Protein AF-A0A851V0W6-F1 (afdb_monomer)

Sequence (140 aa):
MESMSNVPYVMSRGATPYGGVKLEDLIVKDGLTDVYNKIHMGNCAENTAKKMNISRQEQDTYALSSYTRSKEAWDAGKFASEITPITISVKGKPDVVVKEDEEYKRVDFSKVPKLKTVFQKENGTITAANASTLNDGAAA

Secondary structure (DSSP, 8-state):
-EEGGGPPEE--SSPPPTT--PPEEHIIIIIIB-TTT--BHHHHHHHHHHHHT--HHHHHHHHHHHHHHHHHHHHTTTTTTTPPPEEE--TTS--EEE-S-SGGGS--TTTGGGPPPSS-SSS----TTTS----EE---

pLDDT: mean 95.37, std 2.21, range [81.88, 97.94]

Radius of gyration: 19.32 Å; Cα contacts (8 Å, |Δi|>4): 139; chains: 1; bounding box: 42×47×41 Å

InterPro doma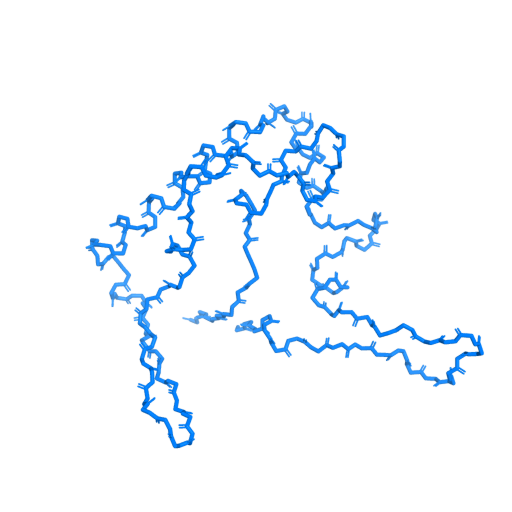ins:
  IPR016039 Thiolase-like [G3DSA:3.40.47.10] (1-140)
  IPR016039 Thiolase-like [SSF53901] (1-140)
  IPR020616 Thiolase, N-terminal [PF00108] (1-140)

Structure (mmCIF, N/CA/C/O backbone):
data_AF-A0A851V0W6-F1
#
_entry.id   AF-A0A851V0W6-F1
#
loop_
_atom_site.group_PDB
_atom_site.id
_atom_site.type_symbol
_atom_site.label_atom_id
_atom_site.label_alt_id
_atom_site.label_comp_id
_atom_site.label_asym_id
_atom_site.label_entity_id
_atom_site.label_seq_id
_atom_site.pdbx_PDB_ins_code
_atom_site.Cartn_x
_atom_site.Cartn_y
_atom_site.Cartn_z
_atom_site.occupancy
_atom_site.B_iso_or_equiv
_atom_site.auth_seq_id
_atom_site.auth_comp_id
_atom_site.auth_asym_id
_atom_site.auth_atom_id
_atom_site.pdbx_PDB_model_num
ATOM 1 N N . MET A 1 1 ? -15.458 -4.637 -5.218 1.00 81.88 1 MET A N 1
ATOM 2 C CA . MET A 1 1 ? -14.928 -5.393 -4.067 1.00 81.88 1 MET A CA 1
ATOM 3 C C . MET A 1 1 ? -13.583 -5.927 -4.486 1.00 81.88 1 MET A C 1
ATOM 5 O O . MET A 1 1 ? -13.518 -6.537 -5.544 1.00 81.88 1 MET A O 1
ATOM 9 N N . GLU A 1 2 ? -12.560 -5.673 -3.687 1.00 94.81 2 GLU A N 1
ATOM 10 C CA . GLU A 1 2 ? -11.207 -6.181 -3.886 1.00 94.81 2 GLU A CA 1
ATOM 11 C C . GLU A 1 2 ? -10.757 -6.865 -2.596 1.00 94.81 2 GLU A C 1
ATOM 13 O O . GLU A 1 2 ? -11.067 -6.383 -1.501 1.00 94.81 2 GLU A O 1
ATOM 18 N N . SER A 1 3 ? -10.051 -7.988 -2.719 1.00 95.88 3 SER A N 1
ATOM 19 C CA . SER A 1 3 ? -9.394 -8.610 -1.572 1.00 95.88 3 SER A CA 1
ATOM 20 C C . SER A 1 3 ? -7.987 -9.050 -1.945 1.00 95.88 3 SER A C 1
ATOM 22 O O . SER A 1 3 ? -7.755 -10.201 -2.320 1.00 95.88 3 SER A O 1
ATOM 24 N N . MET A 1 4 ? -7.045 -8.118 -1.808 1.00 95.94 4 MET A N 1
ATOM 25 C CA . MET A 1 4 ? -5.632 -8.342 -2.090 1.00 95.94 4 MET A CA 1
ATOM 26 C C . MET A 1 4 ? -5.038 -9.443 -1.203 1.00 95.94 4 MET A C 1
ATOM 28 O O . MET A 1 4 ? -4.178 -10.188 -1.663 1.00 95.94 4 MET A O 1
ATOM 32 N N . SER A 1 5 ? -5.539 -9.625 0.023 1.00 96.44 5 SER A N 1
ATOM 33 C CA . SER A 1 5 ? -5.093 -10.698 0.926 1.00 96.44 5 SER A CA 1
ATOM 34 C C . SER A 1 5 ? -5.396 -12.109 0.407 1.00 96.44 5 SER A C 1
ATOM 36 O O . SER A 1 5 ? -4.730 -13.063 0.803 1.00 96.44 5 SER A O 1
ATOM 38 N N . ASN A 1 6 ? -6.401 -12.258 -0.462 1.00 97.06 6 ASN A N 1
ATOM 39 C CA . ASN A 1 6 ? -6.836 -13.549 -1.004 1.00 97.06 6 ASN A CA 1
ATOM 40 C C . ASN A 1 6 ? -6.379 -13.788 -2.451 1.00 97.06 6 ASN A C 1
ATOM 42 O O . ASN A 1 6 ? -6.766 -14.789 -3.061 1.00 97.06 6 ASN A O 1
ATOM 46 N N . VAL A 1 7 ? -5.571 -12.891 -3.019 1.00 97.25 7 VAL A N 1
ATOM 47 C CA . VAL A 1 7 ? -5.078 -13.034 -4.390 1.00 97.25 7 VAL A CA 1
ATOM 48 C C . VAL A 1 7 ? -4.106 -14.226 -4.473 1.00 97.25 7 VAL A C 1
ATOM 50 O O . VAL A 1 7 ? -3.138 -14.284 -3.711 1.00 97.25 7 VAL A O 1
ATOM 53 N N . PRO A 1 8 ? -4.340 -15.206 -5.369 1.00 97.81 8 PRO A N 1
ATOM 54 C CA . PRO A 1 8 ? -3.527 -16.414 -5.426 1.00 97.81 8 PRO A CA 1
ATOM 55 C C . PRO A 1 8 ? -2.260 -16.241 -6.274 1.00 97.81 8 PRO A C 1
ATOM 57 O O . PRO A 1 8 ? -2.103 -15.297 -7.047 1.00 97.81 8 PRO A O 1
ATOM 60 N N . TYR A 1 9 ? -1.381 -17.238 -6.191 1.00 97.94 9 TYR A N 1
ATOM 61 C CA . TYR A 1 9 ? -0.296 -17.433 -7.151 1.00 97.94 9 TYR A CA 1
ATOM 62 C C 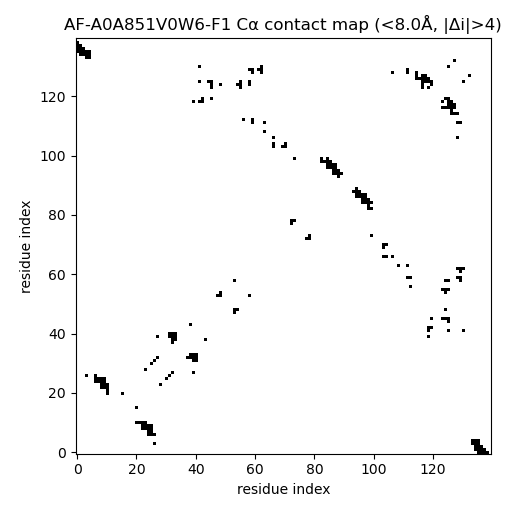. TYR A 1 9 ? -0.781 -18.214 -8.377 1.00 97.94 9 TYR A C 1
ATOM 64 O O . TYR A 1 9 ? -1.676 -19.057 -8.275 1.00 97.94 9 TYR A O 1
ATOM 72 N N . VAL A 1 10 ? -0.142 -17.997 -9.528 1.00 97.06 10 VAL A N 1
ATOM 73 C CA . VAL A 1 10 ? -0.455 -18.707 -10.778 1.00 97.06 10 VAL A CA 1
ATOM 74 C C . VAL A 1 10 ? 0.727 -19.467 -11.352 1.00 97.06 10 VAL A C 1
ATOM 76 O O . VAL A 1 10 ? 1.887 -19.084 -11.212 1.00 97.06 10 VAL A O 1
ATOM 79 N N . MET A 1 11 ? 0.398 -20.543 -12.064 1.00 97.25 11 MET A N 1
ATOM 80 C CA . MET A 1 11 ? 1.318 -21.315 -12.888 1.00 97.25 11 MET A CA 1
ATOM 81 C C . MET A 1 11 ? 0.819 -21.315 -14.328 1.00 97.25 11 MET A C 1
ATOM 83 O O . MET A 1 11 ? -0.380 -21.456 -14.579 1.00 97.25 11 MET A O 1
ATOM 87 N N . SER A 1 12 ? 1.739 -21.208 -15.283 1.00 95.44 12 SER A N 1
ATOM 88 C CA . SER 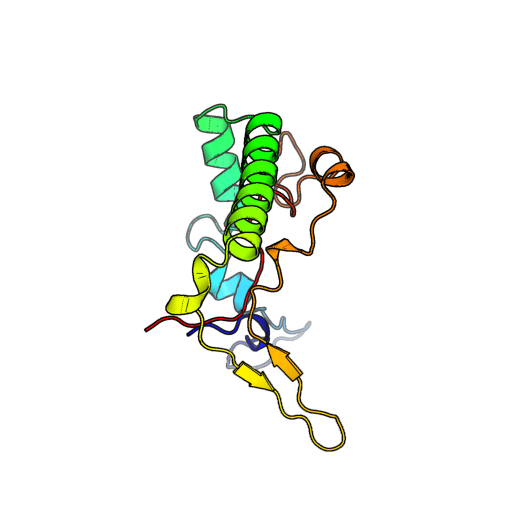A 1 12 ? 1.389 -21.367 -16.694 1.00 95.44 12 SER A CA 1
ATOM 89 C C . SER A 1 12 ? 0.891 -22.787 -16.970 1.00 95.44 12 SER A C 1
ATOM 91 O O . SER A 1 12 ? 1.443 -23.766 -16.468 1.00 95.44 12 SER A O 1
ATOM 93 N N . ARG A 1 13 ? -0.156 -22.909 -17.788 1.00 96.31 13 ARG A N 1
ATOM 94 C CA . ARG A 1 13 ? -0.677 -24.207 -18.229 1.00 96.31 13 ARG A CA 1
ATOM 95 C C . ARG A 1 13 ? 0.292 -24.846 -19.229 1.00 96.31 13 ARG A C 1
ATOM 97 O O . ARG A 1 13 ? 0.689 -24.191 -20.186 1.00 96.31 13 ARG A O 1
ATOM 104 N N . GLY A 1 14 ? 0.610 -26.128 -19.049 1.00 95.88 14 GLY A N 1
ATOM 105 C CA . GLY A 1 14 ? 1.460 -26.890 -19.969 1.00 95.88 14 GLY A CA 1
ATOM 106 C C . GLY A 1 14 ? 2.366 -27.884 -19.246 1.00 95.88 14 GLY A C 1
ATOM 107 O O . GLY A 1 14 ? 2.164 -28.175 -18.069 1.00 95.88 14 GLY A O 1
ATOM 108 N N . ALA A 1 15 ? 3.361 -28.409 -19.964 1.00 94.75 15 ALA A N 1
ATOM 109 C CA . ALA A 1 15 ? 4.384 -29.268 -19.379 1.00 94.75 15 ALA A CA 1
ATOM 110 C C . ALA A 1 15 ? 5.348 -28.449 -18.509 1.00 94.75 15 ALA A C 1
ATOM 112 O O . ALA A 1 15 ? 5.764 -27.354 -18.891 1.00 94.75 15 ALA A O 1
ATOM 113 N N . THR A 1 16 ? 5.726 -28.990 -17.352 1.00 95.75 16 THR A N 1
ATOM 114 C CA . THR A 1 16 ? 6.724 -28.368 -16.477 1.00 95.75 16 THR A CA 1
ATOM 115 C C . THR A 1 16 ? 8.106 -28.439 -17.133 1.00 95.75 16 THR A C 1
ATOM 117 O O . THR A 1 16 ? 8.574 -29.549 -17.410 1.00 95.75 16 THR A O 1
ATOM 120 N N . PRO A 1 17 ? 8.773 -27.301 -17.386 1.00 95.00 17 PRO A N 1
ATOM 121 C CA . PRO A 1 17 ? 10.084 -27.301 -18.021 1.00 95.00 17 PRO A CA 1
ATOM 122 C C . PRO A 1 17 ? 11.156 -27.904 -17.100 1.00 95.00 17 PRO A C 1
ATOM 124 O O . PRO A 1 17 ? 11.106 -27.771 -15.874 1.00 95.00 17 PRO A O 1
ATOM 127 N N . TYR A 1 18 ? 12.152 -28.559 -17.701 1.00 94.69 18 TYR A N 1
ATOM 128 C CA . TYR A 1 18 ? 13.334 -29.033 -16.980 1.00 94.69 18 TYR A CA 1
ATOM 129 C C . TYR A 1 18 ? 14.118 -27.837 -16.419 1.00 94.69 18 TYR A C 1
ATOM 131 O O . TYR A 1 18 ? 14.372 -26.874 -17.138 1.00 94.69 18 TYR A O 1
ATOM 139 N N . GLY A 1 19 ? 14.498 -27.895 -15.141 1.00 95.44 19 GLY A N 1
ATOM 140 C CA . GLY A 1 19 ? 15.181 -26.795 -14.442 1.00 95.44 19 GLY A CA 1
ATOM 141 C C . GLY A 1 19 ? 14.285 -25.946 -13.531 1.00 95.44 19 GLY A C 1
ATOM 142 O O . GLY A 1 19 ? 14.809 -25.131 -12.777 1.00 95.44 19 GLY A O 1
ATOM 143 N N . GLY A 1 20 ? 12.966 -26.178 -13.526 1.00 94.00 20 GLY A N 1
ATOM 144 C CA . GLY A 1 20 ? 12.038 -25.616 -12.540 1.00 94.00 20 GLY A CA 1
ATOM 145 C C . GLY A 1 20 ? 10.969 -24.697 -13.129 1.00 94.00 20 GLY A C 1
ATOM 146 O O . GLY A 1 20 ? 11.049 -24.258 -14.273 1.00 94.00 20 GLY A O 1
ATOM 147 N N . VAL A 1 21 ? 9.947 -24.407 -12.324 1.00 95.44 21 VAL A N 1
ATOM 148 C CA . VAL A 1 21 ? 8.821 -23.538 -12.684 1.00 95.44 21 VAL A CA 1
ATOM 149 C C . VAL A 1 21 ? 8.694 -22.410 -11.666 1.00 95.44 21 VAL A C 1
ATOM 151 O O . VAL A 1 21 ? 8.878 -22.618 -10.468 1.00 95.44 21 VAL A O 1
ATOM 154 N N . LYS A 1 22 ? 8.379 -21.206 -12.146 1.00 94.44 22 LYS A N 1
ATOM 155 C CA . LYS A 1 22 ? 8.085 -20.055 -11.296 1.00 94.44 22 LYS A CA 1
ATOM 156 C C . LYS A 1 22 ? 6.574 -19.936 -11.127 1.00 94.44 22 LYS A C 1
ATOM 158 O O . LYS A 1 22 ? 5.856 -19.836 -12.119 1.00 94.44 22 LYS A O 1
ATOM 163 N N . LEU A 1 23 ? 6.120 -19.922 -9.879 1.00 96.75 23 LEU A N 1
ATOM 164 C CA . LEU A 1 23 ? 4.780 -19.458 -9.541 1.00 96.75 23 LEU A CA 1
ATOM 165 C C . LEU A 1 23 ? 4.816 -17.935 -9.440 1.00 96.75 23 LEU A C 1
ATOM 167 O O . LEU A 1 23 ? 5.676 -17.374 -8.759 1.00 96.75 23 LEU A O 1
ATOM 171 N N . GLU A 1 24 ? 3.932 -17.267 -10.168 1.00 96.69 24 GLU A N 1
ATOM 172 C CA . GLU A 1 24 ? 3.884 -15.808 -10.225 1.00 96.69 24 GLU A CA 1
ATOM 173 C C . GLU A 1 24 ? 2.804 -15.275 -9.288 1.00 96.69 24 GLU A C 1
ATOM 175 O O . GLU A 1 24 ? 1.709 -15.830 -9.223 1.00 96.69 24 GLU A O 1
ATOM 180 N N . ASP A 1 25 ? 3.128 -14.209 -8.560 1.00 97.75 25 ASP A N 1
ATOM 181 C CA . ASP A 1 25 ? 2.191 -13.501 -7.690 1.00 97.75 25 ASP A CA 1
ATOM 182 C C . ASP A 1 25 ? 1.256 -12.637 -8.543 1.00 97.75 25 ASP A C 1
ATOM 184 O O . ASP A 1 25 ? 1.738 -11.776 -9.288 1.00 97.75 25 ASP A O 1
ATOM 188 N N . LEU A 1 26 ? -0.058 -12.860 -8.463 1.00 96.94 26 LEU A N 1
ATOM 189 C CA . LEU A 1 26 ? -1.020 -12.098 -9.260 1.00 96.94 26 LEU A CA 1
ATOM 190 C C . LEU A 1 26 ? -1.136 -10.635 -8.824 1.00 96.94 26 LEU A C 1
ATOM 192 O O . LEU A 1 26 ? -1.392 -9.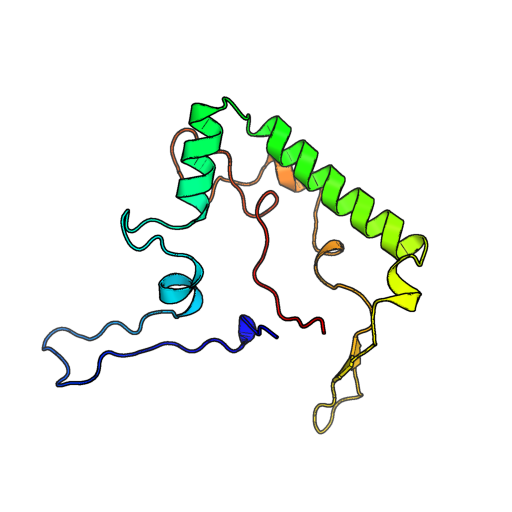791 -9.680 1.00 96.94 26 LEU A O 1
ATOM 196 N N . ILE A 1 27 ? -0.877 -10.297 -7.555 1.00 97.06 27 ILE A N 1
ATOM 197 C CA . ILE A 1 27 ? -0.875 -8.894 -7.111 1.00 97.06 27 ILE A CA 1
ATOM 198 C C . ILE A 1 27 ? 0.183 -8.133 -7.906 1.00 97.06 27 ILE A C 1
ATOM 200 O O . ILE A 1 27 ? -0.074 -7.074 -8.480 1.00 97.06 27 ILE A O 1
ATOM 204 N N . VAL A 1 28 ? 1.384 -8.706 -7.972 1.00 96.06 28 VAL A N 1
ATOM 205 C CA . VAL A 1 28 ? 2.505 -8.089 -8.677 1.00 96.06 28 VAL A CA 1
ATOM 206 C C . VAL A 1 28 ? 2.283 -8.135 -10.181 1.00 96.06 28 VAL A C 1
ATOM 208 O O . VAL A 1 28 ? 2.475 -7.120 -10.846 1.00 96.06 28 VAL A O 1
ATOM 211 N N . LYS A 1 29 ? 1.906 -9.294 -10.725 1.00 94.50 29 LYS A N 1
ATOM 212 C CA . LYS A 1 29 ? 1.830 -9.521 -12.169 1.00 94.50 29 LYS A CA 1
ATOM 213 C C . LYS A 1 29 ? 0.685 -8.758 -12.830 1.00 94.50 29 LYS A C 1
ATOM 215 O O . LYS A 1 29 ? 0.930 -8.084 -13.826 1.00 94.50 29 LYS A O 1
ATOM 220 N N . ASP A 1 30 ? -0.521 -8.863 -12.282 1.00 95.75 30 ASP A N 1
ATOM 221 C CA . ASP A 1 30 ? -1.735 -8.353 -12.925 1.00 95.75 30 ASP A CA 1
ATOM 222 C C . ASP A 1 30 ? -2.110 -6.957 -12.407 1.00 95.75 30 ASP A C 1
ATOM 224 O O . ASP A 1 30 ? -2.695 -6.169 -13.146 1.00 95.75 30 ASP A O 1
ATOM 228 N N . GLY A 1 31 ? -1.753 -6.627 -11.158 1.00 94.44 31 GLY A N 1
ATOM 229 C CA . GLY A 1 31 ? -2.089 -5.342 -10.538 1.00 94.44 31 GLY A CA 1
ATOM 230 C C . GLY A 1 31 ? -0.976 -4.293 -10.594 1.00 94.44 31 GLY A C 1
ATOM 231 O O . GLY A 1 31 ? -1.220 -3.141 -10.945 1.00 94.44 31 GLY A O 1
ATOM 232 N N . LEU A 1 32 ? 0.253 -4.663 -10.215 1.00 96.56 32 LEU A N 1
ATOM 233 C CA . LEU A 1 32 ? 1.303 -3.687 -9.881 1.00 96.56 32 LEU A CA 1
ATOM 234 C C . LEU A 1 32 ? 2.461 -3.595 -10.885 1.00 96.56 32 LEU A C 1
ATOM 236 O O . LEU A 1 32 ? 3.377 -2.792 -10.677 1.00 96.56 32 LEU A O 1
ATOM 240 N N . THR A 1 33 ? 2.453 -4.379 -11.962 1.00 96.44 33 THR A N 1
ATOM 241 C CA . THR A 1 33 ? 3.501 -4.353 -12.994 1.00 96.44 33 THR A CA 1
ATOM 242 C C . THR A 1 33 ? 2.992 -3.690 -14.264 1.00 96.44 33 THR A C 1
ATOM 244 O O . THR A 1 33 ? 1.993 -4.103 -14.843 1.00 96.44 33 THR A O 1
ATOM 247 N N . ASP A 1 34 ? 3.718 -2.677 -14.734 1.00 95.81 34 ASP A N 1
ATOM 248 C CA . ASP A 1 34 ? 3.430 -2.040 -16.013 1.00 95.81 34 ASP A CA 1
ATOM 249 C C . ASP A 1 34 ? 3.723 -3.008 -17.162 1.00 95.81 34 ASP A C 1
ATOM 251 O O . ASP A 1 34 ? 4.845 -3.508 -17.297 1.00 95.81 34 ASP A O 1
ATOM 255 N N . VAL A 1 35 ? 2.729 -3.236 -18.018 1.00 96.12 35 VAL A N 1
ATOM 256 C CA . VAL A 1 35 ? 2.809 -4.216 -19.111 1.00 96.12 35 VAL A CA 1
ATOM 257 C C . VAL A 1 35 ? 3.911 -3.867 -20.116 1.00 96.12 35 VAL A C 1
ATOM 259 O O . VAL A 1 35 ? 4.603 -4.757 -20.617 1.00 96.12 35 VAL A O 1
ATOM 262 N N . TYR A 1 36 ? 4.097 -2.580 -20.414 1.00 96.19 36 TYR A N 1
ATOM 263 C CA . TYR A 1 36 ? 4.962 -2.129 -21.506 1.00 96.19 36 TYR A CA 1
ATOM 264 C C . TYR A 1 36 ? 6.413 -1.958 -21.057 1.00 96.19 36 TYR A C 1
ATOM 266 O O . TYR A 1 36 ? 7.342 -2.419 -21.720 1.00 96.19 36 TYR A O 1
ATOM 274 N N . ASN A 1 37 ? 6.608 -1.319 -19.908 1.00 93.81 37 ASN A N 1
ATOM 275 C CA . ASN A 1 37 ? 7.912 -0.996 -19.348 1.00 93.81 37 ASN A CA 1
ATOM 276 C C . ASN A 1 37 ? 8.465 -2.126 -18.471 1.00 93.81 37 ASN A C 1
ATOM 278 O O . ASN A 1 37 ? 9.659 -2.125 -18.178 1.00 93.81 37 ASN A O 1
ATOM 282 N N . LYS A 1 38 ? 7.632 -3.098 -18.067 1.00 95.38 38 LYS A N 1
ATOM 283 C CA . LYS A 1 38 ? 8.004 -4.235 -17.205 1.00 95.38 38 LYS A CA 1
ATOM 284 C C . LYS A 1 38 ? 8.621 -3.794 -15.872 1.00 95.38 38 LYS A C 1
ATOM 286 O O . LYS A 1 38 ? 9.578 -4.396 -15.384 1.00 95.38 38 LYS A O 1
ATOM 291 N N . ILE A 1 39 ? 8.074 -2.728 -15.291 1.00 94.94 39 ILE A N 1
ATOM 292 C CA . ILE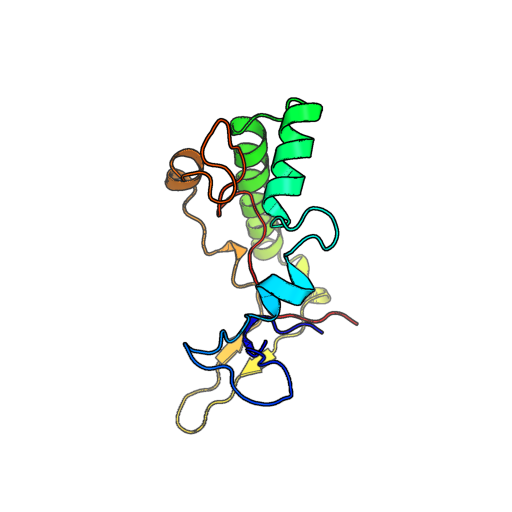 A 1 39 ? 8.493 -2.161 -14.003 1.00 94.94 39 ILE A CA 1
ATOM 293 C C . ILE A 1 39 ? 7.309 -2.080 -13.040 1.00 94.94 39 ILE A C 1
ATOM 295 O O . ILE A 1 39 ? 6.161 -1.998 -13.462 1.00 94.94 39 ILE A O 1
ATOM 299 N N . HIS A 1 40 ? 7.595 -2.062 -11.739 1.00 96.88 40 HIS A N 1
ATOM 300 C CA . HIS A 1 40 ? 6.578 -1.839 -10.713 1.00 96.88 40 HIS A CA 1
ATOM 301 C C . HIS A 1 40 ? 5.961 -0.432 -10.823 1.00 96.88 40 HIS A C 1
ATOM 303 O O . HIS A 1 40 ? 6.683 0.520 -11.129 1.00 96.88 40 HIS A O 1
ATOM 309 N N . MET A 1 41 ? 4.679 -0.265 -10.479 1.00 96.00 41 MET A N 1
ATOM 310 C CA . MET A 1 41 ? 3.978 1.036 -10.469 1.00 96.00 41 MET A CA 1
ATOM 311 C C . MET A 1 41 ? 4.727 2.129 -9.694 1.00 96.00 41 MET A C 1
ATOM 313 O O . MET A 1 41 ? 4.761 3.289 -10.097 1.00 96.00 41 MET A O 1
ATOM 317 N N . GLY A 1 42 ? 5.403 1.749 -8.612 1.00 94.94 42 GLY A N 1
ATOM 318 C CA . GLY A 1 42 ? 6.252 2.655 -7.838 1.00 94.94 42 GLY A CA 1
ATOM 319 C C . GLY A 1 42 ? 7.394 3.290 -8.646 1.00 94.94 42 GLY A C 1
ATOM 320 O O . GLY A 1 42 ? 7.706 4.456 -8.439 1.00 94.94 42 GLY A O 1
ATOM 321 N N . ASN A 1 43 ? 7.961 2.586 -9.632 1.00 95.06 43 ASN A N 1
ATOM 322 C CA . ASN A 1 43 ? 8.963 3.165 -10.537 1.00 95.06 43 ASN A CA 1
ATOM 323 C C . ASN A 1 43 ? 8.342 4.155 -11.534 1.00 95.06 43 ASN A C 1
ATOM 325 O O . ASN A 1 43 ? 8.992 5.118 -11.941 1.00 95.06 43 ASN A O 1
ATOM 329 N N . CYS A 1 44 ? 7.077 3.959 -11.914 1.00 95.25 44 CYS A N 1
ATOM 330 C CA . CYS A 1 44 ? 6.346 4.950 -12.702 1.00 95.25 44 CYS A CA 1
ATOM 331 C C . CYS A 1 44 ? 6.161 6.250 -11.903 1.00 95.25 44 CYS A C 1
ATOM 333 O O . CYS A 1 44 ? 6.340 7.337 -12.456 1.00 95.25 44 CYS A O 1
ATOM 335 N N . ALA A 1 45 ? 5.876 6.147 -10.599 1.00 96.25 45 ALA A N 1
ATOM 336 C CA . ALA A 1 45 ? 5.790 7.302 -9.706 1.00 96.25 45 ALA A CA 1
ATOM 337 C C . ALA A 1 45 ? 7.136 8.041 -9.588 1.00 96.25 45 ALA A C 1
ATOM 339 O O . ALA A 1 45 ? 7.165 9.263 -9.731 1.00 96.25 45 ALA A O 1
ATOM 340 N N . GLU A 1 46 ? 8.252 7.318 -9.446 1.00 95.75 46 GLU A N 1
ATOM 341 C CA . GLU A 1 46 ? 9.602 7.912 -9.432 1.00 95.75 46 GLU A CA 1
ATOM 342 C C . GLU A 1 46 ? 9.914 8.693 -10.720 1.00 95.75 46 GLU A C 1
ATOM 344 O O . GLU A 1 46 ? 10.495 9.779 -10.682 1.00 95.75 46 GLU A O 1
ATOM 349 N N . ASN A 1 47 ? 9.482 8.190 -11.883 1.00 95.62 47 ASN A N 1
ATOM 350 C CA . ASN A 1 47 ? 9.664 8.890 -13.157 1.00 95.62 47 ASN A CA 1
ATOM 351 C C . ASN A 1 47 ? 8.932 10.243 -13.174 1.00 95.62 47 ASN A C 1
ATOM 353 O O . ASN A 1 47 ? 9.480 11.250 -13.629 1.00 95.62 47 ASN A O 1
ATOM 357 N N . THR A 1 48 ? 7.706 10.286 -12.651 1.00 96.38 48 THR A N 1
ATOM 358 C CA . THR A 1 48 ? 6.946 11.536 -12.514 1.00 96.38 48 THR A CA 1
ATOM 359 C C . THR A 1 48 ? 7.581 12.461 -11.483 1.00 96.38 48 THR A C 1
ATOM 361 O O . THR A 1 48 ? 7.733 13.649 -11.767 1.00 96.38 48 THR A O 1
ATOM 364 N N . ALA A 1 49 ? 8.021 11.931 -10.338 1.00 96.19 49 ALA A N 1
ATOM 365 C CA . ALA A 1 49 ? 8.714 12.707 -9.313 1.00 96.19 49 ALA A CA 1
ATOM 366 C C . ALA A 1 49 ? 9.960 13.396 -9.885 1.00 96.19 49 ALA A C 1
ATOM 368 O O . ALA A 1 49 ? 10.146 14.596 -9.693 1.00 96.19 49 ALA A O 1
ATOM 369 N N . LYS A 1 50 ? 10.749 12.679 -10.693 1.00 95.19 50 LYS A N 1
ATOM 370 C CA . LYS A 1 50 ? 11.912 13.237 -11.393 1.00 95.19 50 LYS A CA 1
ATOM 371 C C . LYS A 1 50 ? 11.533 14.311 -12.416 1.00 95.19 50 LYS A C 1
ATOM 373 O O . LYS A 1 50 ? 12.181 15.349 -12.465 1.00 95.19 50 LYS A O 1
ATOM 378 N N . LYS A 1 51 ? 10.513 14.077 -13.248 1.00 96.62 51 LYS A N 1
ATOM 379 C CA . LYS A 1 51 ? 10.092 15.033 -14.293 1.00 96.62 51 LYS A CA 1
ATOM 380 C C . LYS A 1 51 ? 9.526 16.329 -13.716 1.00 96.62 51 LYS A C 1
ATOM 382 O O . LYS A 1 51 ? 9.749 17.391 -14.287 1.00 96.62 51 LYS A O 1
ATOM 387 N N . MET A 1 52 ? 8.794 16.223 -12.612 1.00 97.19 52 MET A N 1
ATOM 388 C CA . MET A 1 52 ? 8.109 17.344 -11.966 1.00 97.19 52 MET A CA 1
ATOM 389 C C . MET A 1 52 ? 8.899 17.933 -10.791 1.00 97.19 52 MET A C 1
ATOM 391 O O . MET A 1 52 ? 8.414 18.850 -10.140 1.00 97.19 52 MET A O 1
ATOM 395 N N . ASN A 1 53 ? 10.110 17.429 -10.526 1.00 96.38 53 ASN A N 1
ATOM 396 C CA . ASN A 1 53 ? 10.964 17.823 -9.401 1.00 96.38 53 ASN A CA 1
ATOM 397 C C . ASN A 1 53 ? 10.270 17.726 -8.029 1.00 96.38 53 ASN A C 1
ATOM 399 O O . ASN A 1 53 ? 10.499 18.563 -7.161 1.00 96.38 53 ASN A O 1
ATOM 403 N N . ILE A 1 54 ? 9.437 16.701 -7.829 1.00 97.12 54 ILE A N 1
ATOM 404 C CA . ILE A 1 54 ? 8.759 16.460 -6.552 1.00 97.12 54 ILE A CA 1
ATOM 405 C C . ILE A 1 54 ? 9.748 15.785 -5.607 1.00 97.12 54 ILE A C 1
ATOM 407 O O . ILE A 1 54 ? 10.151 14.638 -5.815 1.00 97.12 54 ILE A O 1
ATOM 411 N N . SER A 1 55 ? 10.133 16.492 -4.554 1.00 96.44 55 SER A N 1
ATOM 412 C CA . SER A 1 55 ? 11.133 16.030 -3.600 1.00 96.44 55 SER A CA 1
ATOM 413 C C . SER A 1 55 ? 10.590 14.962 -2.648 1.00 96.44 55 SER A C 1
ATOM 415 O O . SER A 1 55 ? 9.398 14.888 -2.342 1.00 96.44 55 SER A O 1
ATOM 417 N N . ARG A 1 56 ? 11.505 14.164 -2.087 1.00 95.62 56 ARG A N 1
ATOM 418 C CA . ARG A 1 56 ? 11.200 13.209 -1.013 1.00 95.62 56 ARG A CA 1
ATOM 419 C C . ARG A 1 56 ? 10.516 13.876 0.187 1.00 95.62 56 ARG A C 1
ATOM 421 O O . ARG A 1 56 ? 9.604 13.302 0.773 1.00 95.62 56 ARG A O 1
ATOM 428 N N . GLN A 1 57 ? 10.958 15.078 0.556 1.00 95.69 57 GLN A N 1
ATOM 429 C CA . GLN A 1 57 ? 10.425 15.798 1.710 1.00 95.69 57 GLN A CA 1
ATOM 430 C C . GLN A 1 57 ? 8.965 16.216 1.496 1.00 95.69 57 GLN A C 1
ATOM 432 O O . GLN A 1 57 ? 8.161 16.105 2.420 1.00 95.69 57 GLN A O 1
ATOM 437 N N . GLU A 1 58 ? 8.607 16.663 0.291 1.00 96.94 58 GLU A N 1
ATOM 438 C CA . GLU A 1 58 ? 7.222 17.014 -0.050 1.00 96.94 58 GLU A CA 1
ATOM 439 C C . GLU A 1 58 ? 6.308 15.788 0.005 1.00 96.94 58 GLU A C 1
ATOM 441 O O . GLU A 1 58 ? 5.224 15.858 0.583 1.00 96.94 58 GLU A O 1
ATOM 446 N N . GLN A 1 59 ? 6.769 14.650 -0.520 1.00 97.50 59 GLN A N 1
ATOM 447 C CA . GLN A 1 59 ? 6.021 13.390 -0.487 1.00 97.50 59 GLN A CA 1
ATOM 448 C C . GLN A 1 59 ? 5.800 12.892 0.945 1.00 97.50 59 GLN A C 1
ATOM 450 O O . GLN A 1 59 ? 4.677 12.546 1.309 1.00 97.50 59 GLN A O 1
ATOM 455 N N . ASP A 1 60 ? 6.838 12.909 1.785 1.00 96.56 60 ASP A N 1
ATOM 456 C CA . ASP A 1 60 ? 6.712 12.529 3.195 1.00 96.56 60 ASP A CA 1
ATOM 457 C C . ASP A 1 60 ? 5.790 13.494 3.951 1.00 96.56 60 ASP A C 1
ATOM 459 O O . ASP A 1 60 ? 4.948 13.058 4.732 1.00 96.56 60 ASP A O 1
ATOM 463 N N . THR A 1 61 ? 5.884 14.801 3.685 1.00 96.88 61 THR A N 1
ATOM 464 C CA . THR A 1 61 ? 4.993 15.805 4.291 1.00 96.88 61 THR A CA 1
ATOM 465 C C . THR A 1 61 ? 3.536 15.548 3.911 1.00 96.88 61 THR A C 1
ATOM 467 O O . THR A 1 61 ? 2.652 15.588 4.772 1.00 96.88 61 THR A O 1
ATOM 470 N N . TYR A 1 62 ? 3.280 15.236 2.639 1.00 97.50 62 TYR A N 1
ATOM 471 C CA . TYR A 1 62 ? 1.949 14.879 2.167 1.00 97.50 62 TYR A CA 1
ATOM 472 C C . TYR A 1 62 ? 1.434 13.607 2.850 1.00 97.50 62 TYR A C 1
ATOM 474 O O . TYR A 1 62 ? 0.317 13.612 3.369 1.00 97.50 62 TYR A O 1
ATOM 482 N N . ALA A 1 63 ? 2.258 12.561 2.935 1.00 96.25 63 ALA A N 1
ATOM 483 C CA . ALA A 1 63 ? 1.902 11.310 3.596 1.00 96.25 63 ALA A CA 1
ATOM 484 C C . ALA A 1 63 ? 1.530 11.526 5.070 1.00 96.25 63 ALA A C 1
ATOM 486 O O . ALA A 1 63 ? 0.453 11.117 5.499 1.00 96.25 63 ALA A O 1
ATOM 487 N N . LEU A 1 64 ? 2.358 12.251 5.830 1.00 95.44 64 LEU A N 1
ATOM 488 C CA . LEU A 1 64 ? 2.065 12.586 7.229 1.00 95.44 64 LEU A CA 1
ATOM 489 C C . LEU A 1 64 ? 0.748 13.363 7.347 1.00 95.44 64 LEU A C 1
ATOM 491 O O . LEU A 1 64 ? -0.064 13.063 8.219 1.00 95.44 64 LEU A O 1
ATOM 495 N N . SER A 1 65 ? 0.502 14.317 6.441 1.00 97.31 65 SER A N 1
ATOM 496 C CA . SER A 1 65 ? -0.756 15.069 6.421 1.00 97.31 65 SER A CA 1
ATOM 497 C C . SER A 1 65 ? -1.973 14.185 6.126 1.00 97.31 65 SER A C 1
ATOM 499 O O . SER A 1 65 ? -3.040 14.426 6.686 1.00 97.31 65 SER A O 1
ATOM 501 N N . SER A 1 66 ? -1.817 13.148 5.296 1.00 97.81 66 SER A N 1
ATOM 502 C CA . SER A 1 66 ? -2.870 12.173 5.005 1.00 97.81 66 SER A CA 1
ATOM 503 C C . SER A 1 66 ? -3.238 11.382 6.261 1.00 97.81 66 SER A C 1
ATOM 505 O O . SER A 1 66 ? -4.405 11.389 6.645 1.00 97.81 66 SER A O 1
ATOM 507 N N . TYR A 1 67 ? -2.255 10.819 6.974 1.00 97.00 67 TYR A N 1
ATOM 508 C CA . TYR A 1 67 ? -2.497 10.111 8.238 1.00 97.00 67 TYR A CA 1
ATOM 509 C C . TYR A 1 67 ? -3.157 11.003 9.297 1.00 97.00 67 TYR A C 1
ATOM 511 O O . TYR A 1 67 ? -4.108 10.576 9.954 1.00 97.00 67 TYR A O 1
ATOM 519 N N . THR A 1 68 ? -2.693 12.249 9.444 1.00 96.06 68 THR A N 1
ATOM 520 C CA . THR A 1 68 ? -3.290 13.215 10.380 1.00 96.06 68 THR A CA 1
ATOM 521 C C . THR A 1 68 ? -4.751 13.496 10.030 1.00 96.06 68 THR A C 1
ATOM 523 O O . THR A 1 68 ? -5.613 13.383 10.896 1.00 96.06 68 THR A O 1
ATOM 526 N N . ARG A 1 69 ? -5.055 13.796 8.760 1.00 97.75 69 ARG A N 1
ATOM 527 C CA . ARG A 1 69 ? -6.427 14.087 8.310 1.00 97.75 69 ARG A CA 1
ATOM 528 C C . ARG A 1 69 ? -7.356 12.889 8.473 1.00 97.75 69 ARG A C 1
ATOM 530 O O . ARG A 1 69 ? -8.498 13.074 8.886 1.00 97.75 69 ARG A O 1
ATOM 537 N N . SER A 1 70 ? -6.881 11.680 8.170 1.00 97.00 70 SER A N 1
ATOM 538 C CA . SER A 1 70 ? -7.656 10.451 8.362 1.00 97.00 70 SER A CA 1
ATOM 539 C C . SER A 1 70 ? -7.994 10.243 9.834 1.00 97.00 70 SER A C 1
ATOM 541 O O . SER A 1 70 ? -9.155 10.013 10.161 1.00 97.00 70 SER A O 1
ATOM 543 N N . LYS A 1 71 ? -7.012 10.413 10.728 1.00 96.06 71 LYS A N 1
ATOM 544 C CA . LYS A 1 71 ? -7.235 10.329 12.174 1.00 96.06 71 LYS A CA 1
ATOM 545 C C . LYS A 1 71 ? -8.247 11.369 12.658 1.00 96.06 71 LYS A C 1
ATOM 547 O O . LYS A 1 71 ? -9.203 11.012 13.331 1.00 96.06 71 LYS A O 1
ATOM 552 N N . GLU A 1 72 ? -8.083 12.633 12.272 1.00 97.38 72 GLU A N 1
ATOM 553 C CA . GLU A 1 72 ? -9.010 13.709 12.648 1.00 97.38 72 GLU A CA 1
ATOM 554 C C . GLU A 1 72 ? -10.439 13.457 12.143 1.00 97.38 72 GLU A C 1
ATOM 556 O O . GLU A 1 72 ? -11.407 13.760 12.838 1.00 97.38 72 GLU A O 1
ATOM 561 N N . ALA A 1 73 ? -10.596 12.908 10.936 1.00 97.44 73 ALA A N 1
ATOM 562 C CA . ALA A 1 73 ? -11.905 12.593 10.372 1.00 97.44 73 ALA A CA 1
ATOM 563 C C . ALA A 1 73 ? -12.592 11.425 11.098 1.00 97.44 73 ALA A C 1
ATOM 565 O O . ALA A 1 73 ? -13.801 11.498 11.343 1.00 97.44 73 ALA A O 1
ATOM 566 N N . TRP A 1 74 ? -11.827 10.397 11.475 1.00 96.56 74 TRP A N 1
ATOM 567 C CA . TRP A 1 74 ? -12.299 9.281 12.296 1.00 96.56 74 TRP A CA 1
ATOM 568 C C . TRP A 1 74 ? -12.676 9.733 13.711 1.00 96.56 74 TRP A C 1
ATOM 570 O O . TRP A 1 74 ? -13.796 9.467 14.149 1.00 96.56 74 TRP A O 1
ATOM 580 N N . ASP A 1 75 ? -11.814 10.508 14.374 1.00 95.50 75 ASP A N 1
ATOM 581 C CA . ASP A 1 75 ? -12.064 11.071 15.709 1.00 95.50 75 ASP A CA 1
ATOM 582 C C . ASP A 1 75 ? -13.300 11.996 15.716 1.00 95.50 75 ASP A C 1
ATOM 584 O O . ASP A 1 75 ? -14.065 12.023 16.681 1.00 95.50 75 ASP A O 1
ATOM 588 N N . ALA A 1 76 ? -13.539 12.726 14.620 1.00 96.88 76 ALA A N 1
ATOM 589 C CA . ALA A 1 76 ? -14.717 13.577 14.438 1.00 96.88 76 ALA A CA 1
ATOM 590 C C . ALA A 1 76 ? -15.984 12.816 13.992 1.00 96.88 76 ALA A C 1
ATOM 592 O O . ALA A 1 76 ? -17.025 13.444 13.790 1.00 96.88 76 ALA A O 1
ATOM 593 N N . GLY A 1 77 ? -15.918 11.494 13.800 1.00 95.81 77 GLY A N 1
ATOM 594 C CA . GLY A 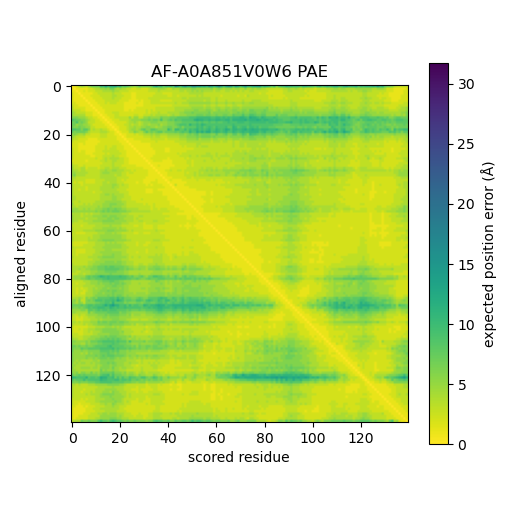1 77 ? -17.062 10.661 13.419 1.00 95.81 77 GLY A CA 1
ATOM 595 C C . GLY A 1 77 ? -17.596 10.914 12.006 1.00 95.81 77 GLY A C 1
ATOM 596 O O . GLY A 1 77 ? -18.748 10.586 11.722 1.00 95.81 77 GLY A O 1
ATOM 597 N N . LYS A 1 78 ? -16.787 11.487 11.103 1.00 96.88 78 LYS A N 1
ATOM 598 C CA . LYS A 1 78 ? -17.238 11.876 9.753 1.00 96.88 78 LYS A CA 1
ATOM 599 C C . LYS A 1 78 ? -17.685 10.693 8.893 1.00 96.88 78 LYS A C 1
ATOM 601 O O . LYS A 1 78 ? -18.532 10.870 8.029 1.00 96.88 78 LYS A O 1
ATOM 606 N N . PHE A 1 79 ? -17.157 9.500 9.159 1.00 95.56 79 PHE A N 1
ATOM 607 C CA . PHE A 1 79 ? -17.459 8.281 8.406 1.00 95.56 79 PHE A CA 1
ATOM 608 C C . PHE A 1 79 ? -18.630 7.471 8.978 1.00 95.56 79 PHE A C 1
ATOM 610 O O . PHE A 1 79 ? -18.960 6.414 8.447 1.00 95.56 79 PHE A O 1
ATOM 617 N N . ALA A 1 80 ? -19.289 7.947 10.042 1.00 92.38 80 ALA A N 1
ATOM 618 C CA . ALA A 1 80 ? -20.358 7.198 10.708 1.00 92.38 80 ALA A CA 1
ATOM 619 C C . ALA A 1 80 ? -21.561 6.893 9.794 1.00 92.38 80 ALA A C 1
ATOM 621 O O . ALA A 1 80 ? -22.240 5.892 9.997 1.00 92.38 80 ALA A O 1
ATOM 622 N N . SER A 1 81 ? -21.827 7.745 8.798 1.00 92.81 81 SER A N 1
ATOM 623 C CA . SER A 1 81 ? -22.881 7.533 7.796 1.00 92.81 81 SER A CA 1
ATOM 624 C C . SER A 1 81 ? -22.414 6.773 6.552 1.00 92.81 81 SER A C 1
ATOM 626 O O . SER A 1 81 ? -23.244 6.417 5.723 1.00 92.81 81 SER A O 1
ATOM 628 N N . GLU A 1 82 ? -21.105 6.576 6.392 1.00 95.88 82 GLU A N 1
ATOM 629 C CA . GLU A 1 82 ? -20.494 5.977 5.200 1.00 95.88 82 GLU A CA 1
ATOM 630 C C . GLU A 1 82 ? -20.098 4.515 5.444 1.00 95.88 82 GLU A C 1
ATOM 632 O O . GLU A 1 82 ? -20.319 3.655 4.594 1.00 95.88 82 GLU A O 1
ATOM 637 N N . ILE A 1 83 ? -19.559 4.208 6.628 1.00 96.00 83 ILE A N 1
ATOM 638 C CA . ILE A 1 83 ? -18.999 2.893 6.942 1.00 96.00 83 ILE A CA 1
ATOM 639 C C . ILE A 1 83 ? -20.042 1.988 7.592 1.00 96.00 83 ILE A C 1
ATOM 641 O O . ILE A 1 83 ? -20.586 2.278 8.658 1.00 96.00 83 ILE A O 1
ATOM 645 N N . THR A 1 84 ? -20.263 0.829 6.972 1.00 96.19 84 THR A N 1
ATOM 646 C CA . THR A 1 84 ? -21.059 -0.257 7.552 1.00 96.19 84 THR A CA 1
ATOM 647 C C . THR A 1 84 ? -20.131 -1.263 8.242 1.00 96.19 84 THR A C 1
ATOM 649 O O . THR A 1 84 ? -19.230 -1.790 7.588 1.00 96.19 84 THR A O 1
ATOM 652 N N . PRO A 1 85 ? -20.319 -1.559 9.543 1.00 95.81 85 PRO A N 1
ATOM 653 C CA . PRO A 1 85 ? -19.448 -2.478 10.264 1.00 95.81 85 PRO A CA 1
ATOM 654 C C . PRO A 1 85 ? -19.588 -3.918 9.758 1.00 95.81 85 PRO A C 1
ATOM 656 O O . PRO A 1 85 ? -20.688 -4.395 9.480 1.00 95.81 85 PRO A O 1
ATOM 659 N N . ILE A 1 86 ? -18.468 -4.636 9.715 1.00 96.19 86 ILE A N 1
ATOM 660 C CA . ILE A 1 86 ? -18.388 -6.046 9.333 1.00 96.19 86 ILE A CA 1
ATOM 661 C C . ILE A 1 86 ? -18.071 -6.871 10.580 1.00 96.19 86 ILE A C 1
ATOM 663 O O . ILE A 1 86 ? -17.131 -6.573 11.315 1.00 96.19 86 ILE A O 1
ATOM 667 N N . THR A 1 87 ? -18.848 -7.926 10.821 1.00 96.62 87 THR A N 1
ATOM 668 C CA . THR A 1 87 ? -18.578 -8.887 11.900 1.00 96.62 87 THR A CA 1
ATOM 669 C C . THR A 1 87 ? -17.879 -10.111 11.327 1.00 96.62 87 THR A C 1
ATOM 671 O O . THR A 1 87 ? -18.394 -10.758 10.417 1.00 96.62 87 THR A O 1
ATOM 674 N N . ILE A 1 88 ? -16.698 -10.419 11.854 1.00 94.94 88 ILE A N 1
ATOM 675 C CA . ILE A 1 88 ? -15.871 -11.553 11.451 1.00 94.94 88 ILE A CA 1
ATOM 676 C C . ILE A 1 88 ? -16.015 -12.649 12.505 1.00 94.94 88 ILE A C 1
ATOM 678 O O . ILE A 1 88 ? -15.543 -12.500 13.635 1.00 94.94 88 ILE A O 1
ATOM 682 N N . SER A 1 89 ? -16.631 -13.763 12.115 1.00 95.88 89 SER A N 1
ATOM 683 C CA . SER A 1 89 ? -16.828 -14.931 12.975 1.00 95.88 89 SER A CA 1
ATOM 684 C C . SER A 1 89 ? -15.840 -16.040 12.637 1.00 95.88 89 SER A C 1
ATOM 686 O O . SER A 1 89 ? -15.766 -16.508 11.500 1.00 95.88 89 SER A O 1
ATOM 688 N N . VAL A 1 90 ? -15.101 -16.510 13.643 1.00 95.69 90 VAL A N 1
ATOM 689 C CA . VAL A 1 90 ? -14.173 -17.642 13.517 1.00 95.69 90 VAL A CA 1
ATOM 690 C C . VAL A 1 90 ? -14.559 -18.707 14.533 1.00 95.69 90 VAL A C 1
ATOM 692 O O . VAL A 1 90 ? -14.668 -18.433 15.725 1.00 95.69 90 VAL A O 1
ATOM 695 N N . LYS A 1 91 ? -14.747 -19.951 14.076 1.00 95.38 91 LYS A N 1
ATOM 696 C CA . LYS A 1 91 ? -15.170 -21.064 14.937 1.00 95.38 91 LYS A CA 1
ATOM 697 C C . LYS A 1 91 ? -14.250 -21.198 16.159 1.00 95.38 91 LYS A C 1
ATOM 699 O O . LYS A 1 91 ? -13.045 -21.387 16.014 1.00 95.38 91 LYS A O 1
ATOM 704 N N . GLY A 1 92 ? -14.838 -21.144 17.355 1.00 94.31 92 GLY A N 1
ATOM 705 C CA . GLY A 1 92 ? -14.112 -21.271 18.624 1.00 94.31 92 GLY A CA 1
ATOM 706 C C . GLY A 1 92 ? -13.412 -19.993 19.101 1.00 94.31 92 GLY A C 1
ATOM 707 O O . GLY A 1 92 ? -12.653 -20.056 20.064 1.00 94.31 92 GLY A O 1
ATOM 708 N N . LYS A 1 93 ? -13.652 -18.846 18.456 1.00 95.81 93 LYS A N 1
ATOM 709 C CA . LYS A 1 93 ? -13.186 -17.524 18.890 1.00 95.81 93 LYS A CA 1
ATOM 710 C C . LYS A 1 93 ? -14.377 -16.570 19.037 1.00 95.81 93 LYS A C 1
ATOM 712 O O . LYS A 1 93 ? -15.391 -16.785 18.376 1.00 95.81 93 LYS A O 1
ATOM 717 N N . PRO A 1 94 ? -14.274 -15.544 19.899 1.00 95.56 94 PRO A N 1
ATOM 718 C CA . PRO A 1 94 ? -15.265 -14.479 19.923 1.00 95.56 94 PRO A CA 1
ATOM 719 C C . PRO A 1 94 ? -15.272 -13.732 18.586 1.00 95.56 94 PRO A C 1
ATOM 721 O O . PRO A 1 94 ? -14.231 -13.604 17.935 1.00 95.56 94 PRO A O 1
ATOM 724 N N . ASP A 1 95 ? -16.445 -13.237 18.209 1.00 96.31 95 ASP A N 1
ATOM 725 C CA . ASP A 1 95 ? -16.614 -12.429 17.007 1.00 96.31 95 ASP A CA 1
ATOM 726 C C . ASP A 1 95 ? -15.822 -11.120 17.108 1.00 96.31 95 ASP A C 1
ATOM 728 O O . ASP A 1 95 ? -15.759 -10.481 18.163 1.00 96.31 95 ASP A O 1
ATOM 732 N N . VAL A 1 96 ? -15.231 -10.710 15.986 1.00 96.81 96 VAL A N 1
ATOM 733 C CA . VAL A 1 96 ? -14.498 -9.447 15.864 1.00 96.81 96 VAL A CA 1
ATOM 734 C C . VAL A 1 96 ? -15.302 -8.503 14.986 1.00 96.81 96 VAL A C 1
ATOM 736 O O . VAL A 1 96 ? -15.550 -8.794 13.820 1.00 96.81 96 VAL A O 1
ATOM 739 N N . VAL A 1 97 ? -15.699 -7.357 15.535 1.00 96.50 97 VAL A N 1
ATOM 740 C CA . VAL A 1 97 ? -16.415 -6.322 14.781 1.00 96.50 97 VAL A CA 1
ATOM 741 C C . VAL A 1 97 ? -15.417 -5.291 14.266 1.00 96.50 97 VAL A C 1
ATOM 743 O O . VAL A 1 97 ? -14.811 -4.559 15.050 1.00 96.50 97 VAL A O 1
ATOM 746 N N . VAL A 1 98 ? -15.275 -5.213 12.946 1.00 96.25 98 VAL A N 1
ATOM 747 C CA . VAL A 1 98 ? -14.489 -4.192 12.248 1.00 96.25 98 VAL A CA 1
ATOM 748 C C . VAL A 1 98 ? -15.439 -3.084 11.813 1.00 96.25 98 VAL A C 1
ATOM 750 O O . VAL A 1 98 ? -16.342 -3.305 11.013 1.00 96.25 98 VAL A O 1
ATOM 753 N N . LYS A 1 99 ? -15.267 -1.891 12.379 1.00 95.81 99 LYS A N 1
ATOM 754 C CA . LYS A 1 99 ? -16.146 -0.725 12.162 1.00 95.81 99 LYS A CA 1
ATOM 755 C C . LYS A 1 99 ? -15.392 0.546 11.773 1.00 95.81 99 LYS A C 1
ATOM 757 O O . LYS A 1 99 ? -15.970 1.625 11.749 1.00 95.81 99 LYS A O 1
ATOM 762 N N . GLU A 1 100 ? -14.091 0.412 11.574 1.00 95.94 100 GLU A N 1
ATOM 763 C CA . GLU A 1 100 ? -13.158 1.506 11.372 1.00 95.94 100 GLU A CA 1
ATOM 764 C C . GLU A 1 100 ? -12.008 1.026 10.491 1.00 95.94 100 GLU A C 1
ATOM 766 O O . GLU A 1 100 ? -11.585 -0.127 10.622 1.00 95.94 100 GLU A O 1
ATOM 771 N N . ASP A 1 101 ? -11.473 1.917 9.656 1.00 96.69 101 ASP A N 1
ATOM 772 C CA . ASP A 1 101 ? -10.278 1.643 8.862 1.00 96.69 101 ASP A CA 1
ATOM 773 C C . ASP A 1 101 ? -9.094 1.235 9.754 1.00 96.69 101 ASP A C 1
ATOM 775 O O . ASP A 1 101 ? -8.787 1.858 10.776 1.00 96.69 101 ASP A O 1
ATOM 779 N N . GLU A 1 102 ? -8.385 0.173 9.372 1.00 96.25 102 GLU A N 1
ATOM 780 C CA . GLU A 1 102 ? -7.242 -0.320 10.148 1.00 96.25 102 GLU A CA 1
ATOM 781 C C . GLU A 1 102 ? -5.980 0.521 9.906 1.00 96.25 102 GLU A C 1
ATOM 783 O O . GLU A 1 102 ? -5.237 0.828 10.843 1.00 96.25 102 GLU A O 1
ATOM 788 N N . GLU A 1 103 ? -5.747 0.915 8.653 1.00 96.56 103 GLU A N 1
ATOM 789 C CA . 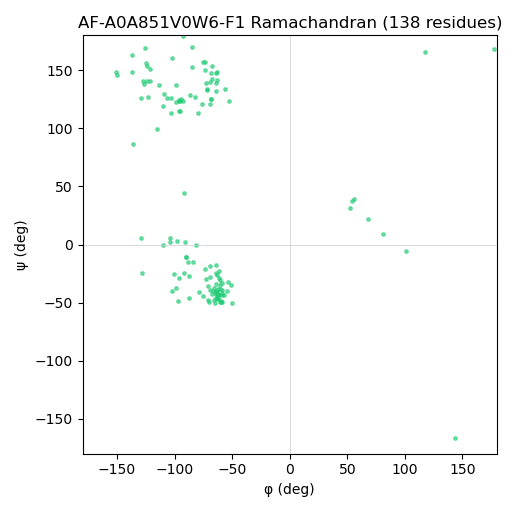GLU A 1 103 ? -4.417 1.296 8.176 1.00 96.56 103 GLU A CA 1
ATOM 790 C C . GLU A 1 103 ? -3.914 2.631 8.730 1.00 96.56 103 GLU A C 1
ATOM 792 O O . GLU A 1 103 ? -2.736 2.766 9.055 1.00 96.56 103 GLU A O 1
ATOM 797 N N . TYR A 1 104 ? -4.800 3.611 8.926 1.00 94.81 104 TYR A N 1
ATOM 798 C CA . TYR A 1 104 ? -4.392 4.950 9.363 1.00 94.81 104 TYR A CA 1
ATOM 799 C C . TYR A 1 104 ? -3.749 4.960 10.768 1.00 94.81 104 TYR A C 1
ATOM 801 O O . TYR A 1 104 ? -3.046 5.903 11.133 1.00 94.81 104 TYR A O 1
ATOM 809 N N . LYS A 1 105 ? -3.959 3.898 11.559 1.00 94.81 105 LYS A N 1
ATOM 810 C CA . LYS A 1 105 ? -3.362 3.704 12.891 1.00 94.81 105 LYS A CA 1
ATOM 811 C C . LYS A 1 105 ? -1.955 3.102 12.827 1.00 94.81 105 LYS A C 1
ATOM 813 O O . LYS A 1 105 ? -1.229 3.141 13.819 1.00 94.81 105 LYS A O 1
ATOM 818 N N . ARG A 1 106 ? -1.548 2.539 11.686 1.00 93.62 106 ARG A N 1
ATOM 819 C CA . ARG A 1 106 ? -0.303 1.769 11.514 1.00 93.62 106 ARG A CA 1
ATOM 820 C C . ARG A 1 106 ? 0.864 2.642 11.051 1.00 93.62 106 ARG A C 1
ATOM 822 O O . ARG A 1 106 ? 1.641 2.247 10.188 1.00 93.62 106 ARG A O 1
ATOM 829 N N . VAL A 1 107 ? 1.025 3.820 11.651 1.00 91.69 107 VAL A N 1
ATOM 830 C CA . VAL A 1 107 ? 2.069 4.780 11.270 1.00 91.69 107 VAL A CA 1
ATOM 831 C C . VAL A 1 107 ? 2.920 5.212 12.462 1.00 91.69 107 VAL A C 1
ATOM 833 O O . VAL A 1 107 ? 2.425 5.491 13.550 1.00 91.69 107 VAL A O 1
ATOM 836 N N . ASP A 1 108 ? 4.230 5.304 12.237 1.00 92.75 108 ASP A N 1
ATOM 837 C CA . ASP A 1 108 ? 5.181 5.931 13.154 1.00 92.75 108 ASP A CA 1
ATOM 838 C C . ASP A 1 108 ? 5.779 7.162 12.467 1.00 92.75 108 ASP A C 1
ATOM 840 O O . ASP A 1 108 ? 6.698 7.057 11.647 1.00 92.75 108 ASP A O 1
ATOM 844 N N . PHE A 1 109 ? 5.247 8.338 12.813 1.00 90.62 109 PHE A N 1
ATOM 845 C CA . PHE A 1 109 ? 5.639 9.630 12.241 1.00 90.62 109 PHE A CA 1
ATOM 846 C C . PHE A 1 109 ? 7.157 9.873 12.334 1.00 90.62 109 PHE A C 1
ATOM 848 O O . PHE A 1 109 ? 7.746 10.472 11.437 1.00 90.62 109 PHE A O 1
ATOM 855 N N . SER A 1 110 ? 7.822 9.357 13.376 1.00 91.94 110 SER A N 1
ATOM 856 C CA . SER A 1 110 ? 9.268 9.535 13.579 1.00 91.94 110 SER A CA 1
ATOM 857 C C . SER A 1 110 ? 10.128 8.696 12.627 1.00 91.94 110 SER A C 1
ATOM 859 O O . SER A 1 110 ? 11.314 8.991 12.419 1.00 91.94 110 SER A O 1
ATOM 861 N N . LYS A 1 111 ? 9.548 7.631 12.061 1.00 93.94 111 LYS A N 1
ATOM 862 C CA . LYS A 1 111 ? 10.226 6.715 11.140 1.00 93.94 111 LYS A CA 1
ATOM 863 C C . LYS A 1 111 ? 10.058 7.107 9.684 1.00 93.94 111 LYS A C 1
ATOM 865 O O . LYS A 1 111 ? 10.943 6.758 8.909 1.00 93.94 111 LYS A O 1
ATOM 870 N N . VAL A 1 112 ? 9.011 7.847 9.317 1.00 92.00 112 VAL A N 1
ATOM 871 C CA . VAL A 1 112 ? 8.711 8.192 7.914 1.00 92.00 112 VAL A CA 1
ATOM 872 C C . VAL A 1 112 ? 9.929 8.770 7.171 1.00 92.00 112 VAL A C 1
ATOM 874 O O . VAL A 1 112 ? 10.323 8.169 6.170 1.00 92.00 112 VAL A O 1
ATOM 877 N N . PRO A 1 113 ? 10.656 9.784 7.690 1.00 93.31 113 PRO A N 1
ATOM 878 C CA . PRO A 1 113 ? 11.824 10.332 6.989 1.00 93.31 113 PRO A CA 1
ATOM 879 C C . PRO A 1 113 ? 13.024 9.372 6.926 1.00 93.31 113 PRO A C 1
ATOM 881 O O . PRO A 1 113 ? 13.928 9.547 6.115 1.00 93.31 113 PRO A O 1
ATOM 884 N N . LYS A 1 114 ? 13.057 8.351 7.792 1.00 93.88 114 LYS A N 1
ATOM 885 C CA . LYS A 1 114 ? 14.167 7.390 7.922 1.00 93.88 114 LYS A CA 1
ATOM 886 C C . LYS A 1 114 ? 14.005 6.174 7.013 1.00 93.88 114 LYS A C 1
ATOM 888 O O . LYS A 1 114 ? 14.930 5.367 6.903 1.00 93.88 114 LYS A O 1
ATOM 893 N N . LEU A 1 115 ? 12.836 6.001 6.397 1.00 94.25 115 LEU A N 1
ATOM 894 C CA . LEU A 1 115 ? 12.579 4.859 5.533 1.00 94.25 115 LEU A CA 1
ATOM 895 C C . LEU A 1 115 ? 13.389 4.947 4.241 1.00 94.25 115 LEU A C 1
ATOM 897 O O . LEU A 1 115 ? 13.529 6.009 3.623 1.00 94.25 115 LEU A O 1
ATOM 901 N N . LYS A 1 116 ? 13.903 3.783 3.839 1.00 94.06 116 LYS A N 1
ATOM 902 C CA . LYS A 1 116 ? 14.577 3.595 2.558 1.00 94.06 116 LYS A CA 1
ATOM 903 C C . LYS A 1 116 ? 13.552 3.586 1.431 1.00 94.06 116 LYS A C 1
ATOM 905 O O . LYS A 1 116 ? 12.412 3.157 1.614 1.00 94.06 116 LYS A O 1
ATOM 910 N N . THR A 1 117 ? 13.992 4.024 0.265 1.00 95.31 117 THR A N 1
ATOM 911 C CA . THR A 1 117 ? 13.213 3.937 -0.963 1.00 95.31 117 THR A CA 1
ATOM 912 C C . THR A 1 117 ? 13.143 2.485 -1.416 1.00 95.31 117 THR A C 1
ATOM 914 O O . THR A 1 117 ? 14.139 1.758 -1.363 1.00 95.31 117 THR A O 1
ATOM 917 N N . VAL A 1 118 ? 11.946 2.030 -1.787 1.00 94.38 118 VAL A N 1
ATOM 918 C CA . VAL A 1 118 ? 11.682 0.593 -2.007 1.00 94.38 118 VAL A CA 1
ATOM 919 C C . VAL A 1 118 ? 11.694 0.202 -3.482 1.00 94.38 118 VAL A C 1
ATOM 921 O O . VAL A 1 118 ? 12.001 -0.943 -3.801 1.00 94.38 118 VAL A O 1
ATOM 924 N N . PHE A 1 119 ? 11.418 1.148 -4.381 1.00 92.38 119 PHE A N 1
ATOM 925 C CA . PHE A 1 119 ? 11.330 0.881 -5.820 1.00 92.38 119 PHE A CA 1
ATOM 926 C C . PHE A 1 119 ? 12.609 1.257 -6.573 1.00 92.38 119 PHE A C 1
ATOM 928 O O . PHE A 1 119 ? 13.052 0.507 -7.442 1.00 92.38 119 PHE A O 1
ATOM 935 N N . GLN A 1 120 ? 13.263 2.352 -6.174 1.00 91.94 120 GLN A N 1
ATOM 936 C CA . GLN A 1 120 ? 14.479 2.847 -6.811 1.00 91.94 120 GLN A CA 1
ATOM 937 C C . GLN A 1 120 ? 15.586 3.100 -5.778 1.00 91.94 120 GLN A C 1
ATOM 939 O O . GLN A 1 120 ? 15.390 3.813 -4.793 1.00 91.94 120 GLN A O 1
ATOM 944 N N . LYS A 1 121 ? 16.768 2.504 -5.999 1.00 86.69 121 LYS A N 1
ATOM 945 C CA . LYS A 1 121 ? 17.926 2.644 -5.095 1.00 86.69 121 LYS A CA 1
ATOM 946 C C . LYS A 1 121 ? 18.616 4.001 -5.227 1.00 86.69 121 LYS A C 1
ATOM 948 O O . LYS A 1 121 ? 18.979 4.602 -4.224 1.00 86.69 121 LYS A O 1
ATOM 953 N N . GLU A 1 122 ? 18.821 4.463 -6.456 1.00 88.50 122 GLU A N 1
ATOM 954 C CA . GLU A 1 122 ? 19.532 5.710 -6.742 1.00 88.50 122 GLU A CA 1
ATOM 955 C C . GLU A 1 122 ? 18.539 6.852 -6.924 1.00 88.50 122 GLU A C 1
ATOM 957 O O . GLU A 1 122 ? 17.674 6.767 -7.790 1.00 88.50 122 GLU A O 1
ATOM 962 N N . ASN A 1 123 ? 18.665 7.929 -6.146 1.00 86.75 123 ASN A N 1
ATOM 963 C CA . ASN A 1 123 ? 17.794 9.112 -6.236 1.00 86.75 123 ASN A CA 1
ATOM 964 C C . ASN A 1 123 ? 16.287 8.791 -6.167 1.00 86.75 123 ASN A C 1
ATOM 966 O O . ASN A 1 123 ? 15.484 9.475 -6.797 1.00 86.75 123 ASN A O 1
ATOM 970 N N . GLY A 1 124 ? 15.917 7.737 -5.434 1.00 92.12 124 GLY A N 1
ATOM 971 C CA . GLY A 1 124 ? 14.521 7.403 -5.186 1.00 92.12 124 GLY A CA 1
ATOM 972 C C . GLY A 1 124 ? 13.874 8.362 -4.187 1.00 92.12 124 GLY A C 1
ATOM 973 O O . GLY A 1 124 ? 14.540 8.972 -3.344 1.00 92.12 124 GLY A O 1
ATOM 974 N N . THR A 1 125 ? 12.557 8.449 -4.250 1.00 96.12 125 THR A N 1
ATOM 975 C CA . THR A 1 125 ? 11.712 9.271 -3.381 1.00 96.12 125 THR A CA 1
ATOM 976 C C . THR A 1 125 ? 10.572 8.471 -2.747 1.00 96.12 125 THR A C 1
ATOM 978 O O . THR A 1 125 ? 10.146 8.784 -1.634 1.00 96.12 125 THR A O 1
ATOM 981 N N . ILE A 1 126 ? 10.151 7.369 -3.368 1.00 96.88 126 ILE A N 1
ATOM 982 C CA . ILE A 1 126 ? 8.997 6.586 -2.932 1.00 96.88 126 ILE A CA 1
ATOM 983 C C . ILE A 1 126 ? 9.403 5.554 -1.872 1.00 96.88 126 ILE A C 1
ATOM 985 O O . ILE A 1 126 ? 10.314 4.738 -2.059 1.00 96.88 126 ILE A O 1
ATOM 989 N N . THR A 1 127 ? 8.686 5.555 -0.753 1.00 96.56 127 THR A N 1
ATOM 990 C CA . THR A 1 127 ? 8.854 4.659 0.397 1.00 96.56 127 THR A CA 1
ATOM 991 C C . THR A 1 127 ? 7.552 3.955 0.749 1.00 96.56 127 THR A C 1
ATOM 993 O O . THR A 1 127 ? 6.479 4.334 0.296 1.00 96.56 127 THR A O 1
ATOM 996 N N . ALA A 1 128 ? 7.631 2.957 1.631 1.00 94.69 128 ALA A N 1
ATOM 997 C CA . ALA A 1 128 ? 6.442 2.288 2.151 1.00 94.69 128 ALA A CA 1
ATOM 998 C C . ALA A 1 128 ? 5.494 3.221 2.935 1.00 94.69 128 ALA A C 1
ATOM 1000 O O . ALA A 1 128 ? 4.320 2.905 3.049 1.00 94.69 128 ALA A O 1
ATOM 1001 N N . ALA A 1 129 ? 5.976 4.347 3.480 1.00 94.50 129 ALA A N 1
ATOM 1002 C CA . ALA A 1 129 ? 5.120 5.271 4.230 1.00 94.50 129 ALA A CA 1
ATOM 1003 C C . ALA A 1 129 ? 4.420 6.312 3.353 1.00 94.50 129 ALA A C 1
ATOM 1005 O O . ALA A 1 129 ? 3.374 6.818 3.751 1.00 94.50 129 ALA A O 1
ATOM 1006 N N . ASN A 1 130 ? 5.010 6.665 2.207 1.00 95.44 130 ASN A N 1
ATOM 1007 C CA . ASN A 1 130 ? 4.464 7.676 1.297 1.00 95.44 130 ASN A CA 1
ATOM 1008 C C . ASN A 1 130 ? 3.802 7.081 0.041 1.00 95.44 130 ASN A C 1
ATOM 1010 O O . ASN A 1 130 ? 3.293 7.825 -0.794 1.00 95.44 130 ASN A O 1
ATOM 1014 N N . ALA A 1 131 ? 3.766 5.752 -0.061 1.00 96.12 131 ALA A N 1
ATOM 1015 C CA . ALA A 1 131 ? 2.950 5.004 -1.006 1.00 96.12 131 ALA A CA 1
ATOM 1016 C C . ALA A 1 131 ? 1.705 4.426 -0.311 1.00 96.12 131 ALA A C 1
ATOM 1018 O O . ALA A 1 131 ? 1.677 4.267 0.909 1.00 96.12 131 ALA A O 1
ATOM 1019 N N . SER A 1 132 ? 0.684 4.082 -1.097 1.00 95.56 132 SER A N 1
ATOM 1020 C CA . SER A 1 132 ? -0.464 3.315 -0.609 1.00 95.56 132 SER A CA 1
ATOM 1021 C C . SER A 1 132 ? -0.065 1.882 -0.245 1.00 95.56 132 SER A C 1
ATOM 1023 O O . SER A 1 132 ? 0.883 1.327 -0.809 1.00 95.56 132 SER A O 1
ATOM 1025 N N . THR A 1 133 ? -0.813 1.268 0.669 1.00 96.12 133 THR A N 1
ATOM 1026 C CA . THR A 1 133 ? -0.627 -0.132 1.063 1.00 96.12 133 THR A CA 1
ATOM 1027 C C . THR A 1 133 ? -1.507 -1.074 0.236 1.00 96.12 133 THR A C 1
ATOM 1029 O O . THR A 1 133 ? -2.183 -0.652 -0.703 1.00 96.12 133 THR A O 1
ATOM 1032 N N . LEU A 1 134 ? -1.412 -2.377 0.510 1.00 95.88 134 LEU A N 1
ATOM 1033 C CA . LEU A 1 134 ? -2.284 -3.395 -0.076 1.00 95.88 134 LEU A CA 1
ATOM 1034 C C . LEU A 1 134 ? -3.432 -3.624 0.906 1.00 95.88 134 LEU A C 1
ATOM 1036 O O . LEU A 1 134 ? -3.174 -3.889 2.081 1.00 95.88 134 LEU A O 1
ATOM 1040 N N . ASN A 1 135 ? -4.676 -3.499 0.450 1.00 96.88 135 ASN A N 1
ATOM 1041 C CA . ASN A 1 135 ? -5.844 -3.469 1.329 1.00 96.88 135 ASN A CA 1
ATOM 1042 C C . ASN A 1 135 ? -6.9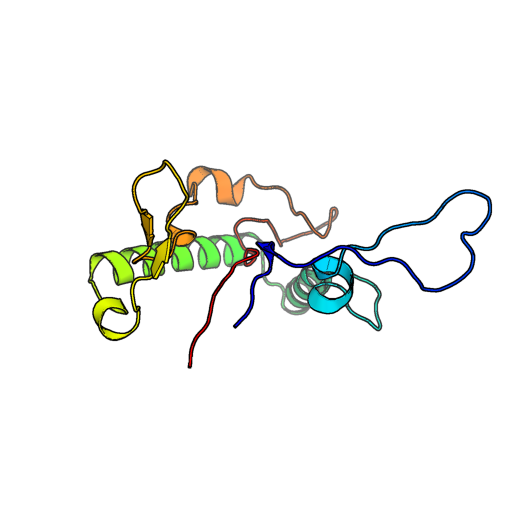90 -4.327 0.779 1.00 96.88 135 ASN A C 1
ATOM 1044 O O . ASN A 1 135 ? -7.036 -4.653 -0.406 1.00 96.88 135 ASN A O 1
ATOM 1048 N N . ASP A 1 136 ? -7.941 -4.651 1.651 1.00 97.25 136 ASP A N 1
ATOM 1049 C CA . ASP A 1 136 ? -9.184 -5.340 1.311 1.00 97.25 136 ASP A CA 1
ATOM 1050 C C . ASP A 1 136 ? -10.366 -4.386 1.541 1.00 97.25 136 ASP A C 1
ATOM 1052 O O . ASP A 1 136 ? -10.406 -3.683 2.553 1.00 97.25 136 ASP A O 1
ATOM 1056 N N . GLY A 1 137 ? -11.342 -4.351 0.629 1.00 96.44 137 GLY A N 1
ATOM 1057 C CA . GLY A 1 137 ? -12.492 -3.456 0.775 1.00 96.44 137 GLY A CA 1
ATOM 1058 C C . GLY A 1 137 ? -13.501 -3.478 -0.375 1.00 96.44 137 GLY A C 1
ATOM 1059 O O . GLY A 1 137 ? -13.276 -4.032 -1.455 1.00 96.44 137 GLY A O 1
ATOM 1060 N N . ALA A 1 138 ? -14.659 -2.861 -0.146 1.00 95.69 138 ALA A N 1
ATOM 1061 C CA . ALA A 1 138 ? -15.707 -2.683 -1.146 1.00 95.69 138 ALA A CA 1
ATOM 1062 C C . ALA A 1 138 ? -16.526 -1.414 -0.868 1.00 95.69 138 ALA A C 1
ATOM 1064 O O . ALA A 1 138 ? -16.740 -1.064 0.286 1.00 95.69 138 ALA A O 1
ATOM 1065 N N . ALA A 1 139 ? -17.023 -0.782 -1.931 1.00 95.56 139 ALA A N 1
ATOM 1066 C CA . ALA A 1 139 ? -18.018 0.289 -1.900 1.00 95.56 139 ALA A CA 1
ATOM 1067 C C . ALA A 1 139 ? -19.047 0.025 -3.016 1.00 95.56 139 ALA A C 1
ATOM 1069 O O . ALA A 1 139 ? -18.681 -0.580 -4.033 1.00 95.56 139 ALA A O 1
ATOM 1070 N N . ALA A 1 140 ? -20.308 0.416 -2.809 1.00 90.81 140 ALA A N 1
ATOM 1071 C CA . ALA A 1 140 ? -21.430 0.184 -3.724 1.00 90.81 140 ALA A CA 1
ATOM 1072 C C . ALA A 1 140 ? -22.439 1.336 -3.679 1.00 90.81 140 ALA A C 1
ATOM 1074 O O . ALA A 1 140 ? -22.601 1.916 -2.582 1.00 90.81 140 ALA A O 1
#

Mean predicted aligned error: 3.83 Å

Organism: NCBI:txid1463973

Nearest PDB structures (foldseek):
  2ibw-assembly1_C  TM=1.001E+00  e=3.048E-19  Homo sapiens
  2f2s-assembly2_C  TM=9.945E-01  e=2.140E-17  Homo sapiens
  6bn2-assembly1_A-2  TM=9.802E-01  e=3.519E-13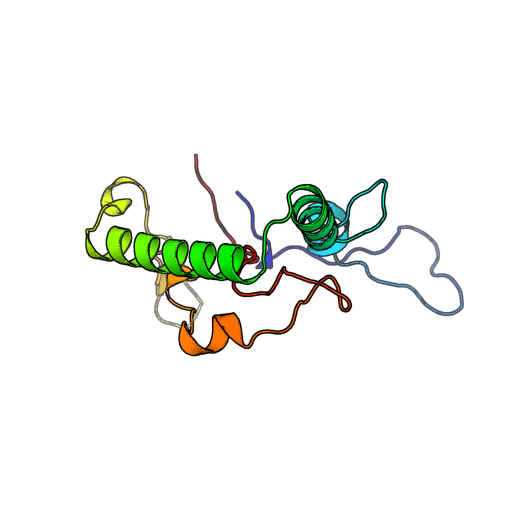  Elizabethkingia anophelis NUHP1
  2wl5-assembly1_A  TM=9.375E-01  e=3.069E-09  Zoogloea ramigera
  6arl-assembly1_B  TM=9.540E-01  e=3.712E-09  Aspergillus fumigatus Af293

Foldseek 3Di:
DDDLVPFDWDFDDDDADPPGTDTHGCCCVVPAADPPVRAGVLVVVQVVCVVVVPALVNLLVVLVVVLVVLVVCVVVCVCVVPFDWDWDDDPPDDIDIRGGDDVSVVDDNVCSVVFAADRDNPRHRDGPSSDDDRDDDDDD

Solvent-accessible surface area (backbone atoms only — not comparable to full-atom values): 8910 Å² total; per-residue (Å²): 110,51,53,57,89,73,58,57,72,46,68,83,89,76,83,82,54,90,95,63,82,76,71,43,53,40,60,50,61,75,70,37,36,40,85,87,82,71,41,48,53,61,48,57,51,45,54,50,28,63,77,70,67,56,50,48,67,58,46,45,53,49,31,53,51,49,39,50,51,51,48,54,38,57,78,68,50,69,50,67,89,73,59,78,64,47,76,49,79,47,95,97,52,80,70,45,76,48,72,66,84,68,66,69,72,75,68,58,81,86,47,56,87,73,56,64,44,74,67,37,87,76,93,45,54,54,24,81,70,56,44,84,82,89,62,67,54,69,82,134